Protein AF-A0A9R0JM84-F1 (afdb_monomer)

Solvent-accessible surface area (backbone atoms only — not comparable to full-atom values): 6710 Å² total; per-residue (Å²): 89,73,46,75,51,69,53,67,80,52,75,67,83,49,96,87,54,56,34,21,38,29,47,36,35,24,42,46,44,96,87,67,52,74,43,80,68,43,67,39,61,72,42,80,62,34,48,56,41,72,49,82,51,62,42,69,46,88,85,54,94,94,52,91,50,35,38,38,38,39,35,29,31,50,58,77,92,50,75,88,52,62,72,89,74,60,59,71,89,81,35,49,80,66,48,77,51,72,51,47,54,67,60,56,52,57,63,71,68,69,124

pLDDT: mean 87.94, std 10.65, range [41.41, 97.44]

Sequence (111 aa):
MQLSLSASKLIDLDVMSKSDPMAVVYMKKRNGTLEEIGRTEVILNDLNPVWIGKISVAYHFETVQSLVFHVFDVDTTHHNVPVKTIKLSDQDFLGEASCVLSEIINKCNTH

Radius of gyration: 14.76 Å; Cα contacts (8 Å, |Δi|>4): 215; chains: 1; bounding box: 32×30×44 Å

Secondary structure (DSSP, 8-state):
-EE--B--S-----SSS---EEEEEEEE-TTS-EEEEEE-PPPTT-SS-B--PPEE----TTS--EEEEEEEEPPGGGTTS-GGG--GGGSEEEEEEEEEHHHHHHHHS--

Structure (mmCIF, N/CA/C/O backbone):
data_AF-A0A9R0JM84-F1
#
_entry.id   AF-A0A9R0JM84-F1
#
loop_
_atom_site.group_PDB
_atom_site.id
_atom_site.type_symbol
_atom_site.label_atom_id
_atom_site.label_alt_id
_atom_site.label_comp_id
_atom_site.label_asym_id
_atom_site.label_entity_id
_atom_site.label_seq_id
_atom_site.pdbx_PDB_ins_code
_atom_site.Cartn_x
_atom_site.Cartn_y
_atom_site.Cartn_z
_atom_site.occupancy
_atom_site.B_iso_or_equiv
_atom_site.auth_seq_id
_atom_site.auth_comp_id
_atom_site.auth_asym_id
_atom_site.auth_atom_id
_atom_site.pdbx_PDB_model_num
ATOM 1 N N . MET A 1 1 ? 1.348 2.081 16.627 1.00 88.75 1 MET A N 1
ATOM 2 C CA . MET A 1 1 ? 1.633 0.758 16.026 1.00 88.75 1 MET A CA 1
ATOM 3 C C . MET A 1 1 ? 2.321 0.958 14.681 1.00 88.75 1 MET A C 1
ATOM 5 O O . MET A 1 1 ? 2.192 2.040 14.119 1.00 88.75 1 MET A O 1
ATOM 9 N N . GLN A 1 2 ? 3.049 -0.043 14.181 1.00 92.44 2 GLN A N 1
ATOM 10 C CA . GLN A 1 2 ? 3.660 -0.028 12.849 1.00 92.44 2 GLN A CA 1
ATOM 11 C C . GLN A 1 2 ? 3.093 -1.166 11.995 1.00 92.44 2 GLN A C 1
ATOM 13 O O . GLN A 1 2 ? 3.124 -2.318 12.421 1.00 92.44 2 GLN A O 1
ATOM 18 N N . LEU A 1 3 ? 2.592 -0.842 10.806 1.00 92.94 3 LEU A N 1
ATOM 19 C CA . LEU A 1 3 ? 2.133 -1.804 9.807 1.00 92.94 3 LEU A CA 1
ATOM 20 C C . LEU A 1 3 ? 3.283 -2.123 8.853 1.00 92.94 3 LEU A C 1
ATOM 22 O O . LEU A 1 3 ? 3.910 -1.204 8.331 1.00 92.94 3 LEU A O 1
ATOM 26 N N . SER A 1 4 ? 3.550 -3.411 8.641 1.00 94.69 4 SER A N 1
ATOM 27 C CA . SER A 1 4 ? 4.441 -3.900 7.579 1.00 94.69 4 SER A CA 1
ATOM 28 C C . SER A 1 4 ? 3.570 -4.543 6.507 1.00 94.69 4 SER A C 1
ATOM 30 O O . SER A 1 4 ? 2.599 -5.219 6.852 1.00 94.69 4 SER A O 1
ATOM 32 N N . LEU A 1 5 ? 3.880 -4.301 5.236 1.00 95.75 5 LEU A N 1
ATOM 33 C CA . LEU A 1 5 ? 3.025 -4.692 4.120 1.00 95.75 5 LEU A CA 1
ATOM 34 C C . LEU A 1 5 ? 3.784 -5.595 3.153 1.00 95.75 5 LEU A C 1
ATOM 36 O O . LEU A 1 5 ? 4.977 -5.419 2.914 1.00 95.75 5 LEU A O 1
ATOM 40 N N . SER A 1 6 ? 3.056 -6.528 2.558 1.00 95.75 6 SER A N 1
ATOM 41 C CA . SER A 1 6 ? 3.491 -7.282 1.391 1.00 95.75 6 SER A CA 1
ATOM 42 C C . SER A 1 6 ? 2.288 -7.594 0.509 1.00 95.75 6 SER A C 1
ATOM 44 O O . SER A 1 6 ? 1.146 -7.610 0.980 1.00 95.75 6 SER A O 1
ATOM 46 N N . ALA A 1 7 ? 2.542 -7.827 -0.772 1.00 94.75 7 ALA A N 1
ATOM 47 C CA . ALA A 1 7 ? 1.553 -8.325 -1.713 1.00 94.75 7 ALA A CA 1
ATOM 48 C C . ALA A 1 7 ? 2.124 -9.516 -2.483 1.00 94.75 7 ALA A C 1
ATOM 50 O O . ALA A 1 7 ? 3.322 -9.788 -2.458 1.00 94.75 7 ALA A O 1
ATOM 51 N N . SER A 1 8 ? 1.252 -10.260 -3.150 1.00 93.06 8 SER A N 1
ATOM 52 C CA . SER A 1 8 ? 1.650 -11.405 -3.961 1.00 93.06 8 SER A CA 1
ATOM 53 C C . SER A 1 8 ? 0.707 -11.557 -5.133 1.00 93.06 8 SER A C 1
ATOM 55 O O . SER A 1 8 ? -0.495 -11.343 -4.960 1.00 93.06 8 SER A O 1
ATOM 57 N N . LYS A 1 9 ? 1.238 -12.009 -6.271 1.00 89.75 9 LYS A N 1
ATOM 58 C CA . LYS A 1 9 ? 0.469 -12.244 -7.501 1.00 89.75 9 LYS A CA 1
ATOM 59 C C . LYS A 1 9 ? -0.282 -10.990 -7.962 1.00 89.75 9 LYS A C 1
ATOM 61 O O . LYS A 1 9 ? -1.463 -11.072 -8.300 1.00 89.75 9 LYS A O 1
ATOM 66 N N . LEU A 1 10 ? 0.392 -9.841 -7.931 1.00 87.88 10 LEU A N 1
ATOM 67 C CA . LEU A 1 10 ? -0.146 -8.618 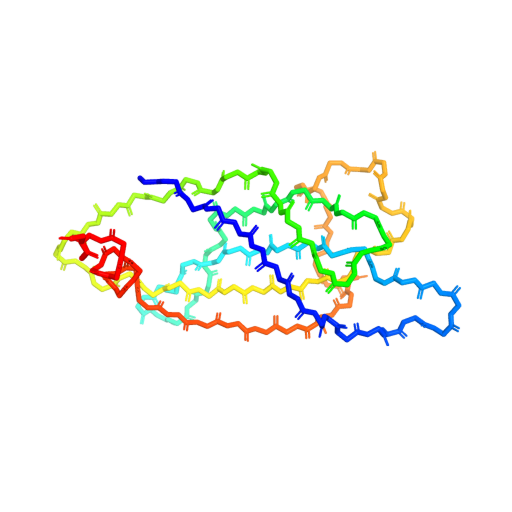-8.521 1.00 87.88 10 LEU A CA 1
ATOM 68 C C . LEU A 1 10 ? -0.414 -8.819 -10.017 1.00 87.88 10 LEU A C 1
ATOM 70 O O . LEU A 1 10 ? 0.247 -9.630 -10.671 1.00 87.88 10 LEU A O 1
ATOM 74 N N . ILE A 1 11 ? -1.432 -8.121 -10.518 1.00 81.25 11 ILE A N 1
ATOM 75 C CA . ILE A 1 11 ? -1.792 -8.147 -11.935 1.00 81.25 11 ILE A CA 1
ATOM 76 C C . ILE A 1 11 ? -0.667 -7.461 -12.700 1.00 81.25 11 ILE A C 1
ATOM 78 O O . ILE A 1 11 ? -0.324 -6.331 -12.380 1.00 81.25 11 ILE A O 1
ATOM 82 N N . ASP A 1 12 ? -0.124 -8.153 -13.694 1.00 75.25 12 ASP A N 1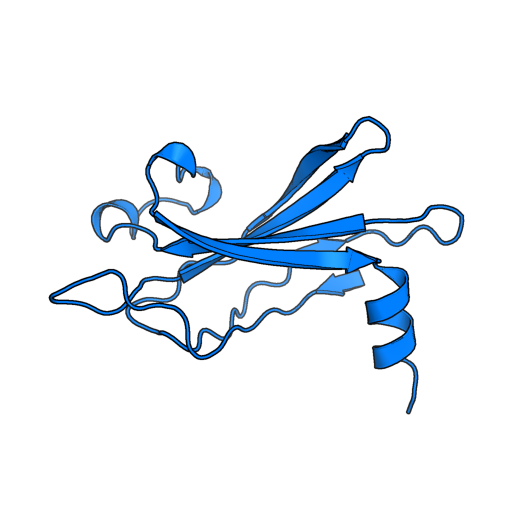
ATOM 83 C CA . ASP A 1 12 ? 0.856 -7.583 -14.607 1.00 75.25 12 ASP A CA 1
ATOM 84 C C . ASP A 1 12 ? 0.094 -6.837 -15.708 1.00 75.25 12 ASP A C 1
ATOM 86 O O . ASP A 1 12 ? -0.558 -7.465 -16.551 1.00 75.25 12 ASP A O 1
ATOM 90 N N . LEU A 1 13 ? 0.054 -5.506 -15.619 1.00 68.94 13 LEU A N 1
ATOM 91 C CA . LEU A 1 13 ? -0.628 -4.658 -16.605 1.00 68.94 13 LEU A CA 1
ATOM 92 C C . LEU A 1 13 ? 0.281 -4.297 -17.787 1.00 68.94 13 LEU A C 1
ATOM 94 O O . LEU A 1 13 ? -0.218 -3.933 -18.855 1.00 68.94 13 LEU A O 1
ATOM 98 N N . ASP A 1 14 ? 1.591 -4.471 -17.628 1.00 63.12 14 ASP A N 1
ATOM 99 C CA . ASP A 1 14 ? 2.581 -4.167 -18.644 1.00 63.12 14 ASP A CA 1
ATOM 100 C C . ASP A 1 14 ? 2.780 -5.339 -19.616 1.00 63.12 14 ASP A C 1
ATOM 102 O O . ASP A 1 14 ? 2.989 -6.494 -19.255 1.00 63.12 14 ASP A O 1
ATOM 106 N N . VAL A 1 15 ? 2.755 -5.039 -20.917 1.00 57.75 15 VAL A N 1
ATOM 107 C CA . VAL A 1 15 ? 2.971 -6.044 -21.977 1.00 57.75 15 VAL A CA 1
ATOM 108 C C . VAL A 1 15 ? 4.463 -6.385 -22.143 1.00 57.75 15 VAL A C 1
ATOM 110 O O . VAL A 1 15 ? 4.803 -7.400 -22.753 1.00 57.75 15 VAL A O 1
ATOM 113 N N . MET A 1 16 ? 5.369 -5.542 -21.629 1.00 59.19 16 MET A N 1
ATOM 114 C CA . MET A 1 16 ? 6.822 -5.666 -21.833 1.00 59.19 16 MET A CA 1
ATOM 115 C C . MET A 1 16 ? 7.684 -5.575 -20.561 1.00 59.19 16 MET A C 1
ATOM 117 O O . MET A 1 16 ? 8.888 -5.824 -20.647 1.00 59.19 16 MET A O 1
ATOM 121 N N . SER A 1 17 ? 7.103 -5.274 -19.402 1.00 70.38 17 SER A N 1
ATOM 122 C CA . SER A 1 17 ? 7.777 -5.176 -18.096 1.00 70.38 17 SER A CA 1
ATOM 123 C C . SER A 1 17 ? 6.886 -5.757 -17.004 1.00 70.38 17 SER A C 1
ATOM 125 O O . SER A 1 17 ? 5.757 -6.125 -17.285 1.00 70.38 17 SER A O 1
ATOM 127 N N . LYS A 1 18 ? 7.425 -5.914 -15.791 1.00 78.44 18 LYS A N 1
ATOM 128 C CA . LYS A 1 18 ? 6.620 -6.225 -14.606 1.00 78.44 18 LYS A CA 1
ATOM 129 C C . LYS A 1 18 ? 6.252 -4.924 -13.908 1.00 78.44 18 LYS A C 1
ATOM 131 O O . LYS A 1 18 ? 7.076 -4.014 -13.905 1.00 78.44 18 LYS A O 1
ATOM 136 N N . SER A 1 19 ? 5.132 -4.921 -13.195 1.00 84.25 19 SER A N 1
ATOM 137 C CA . SER A 1 19 ? 4.727 -3.795 -12.351 1.00 84.25 19 SER A CA 1
ATOM 138 C C . SER A 1 19 ? 5.776 -3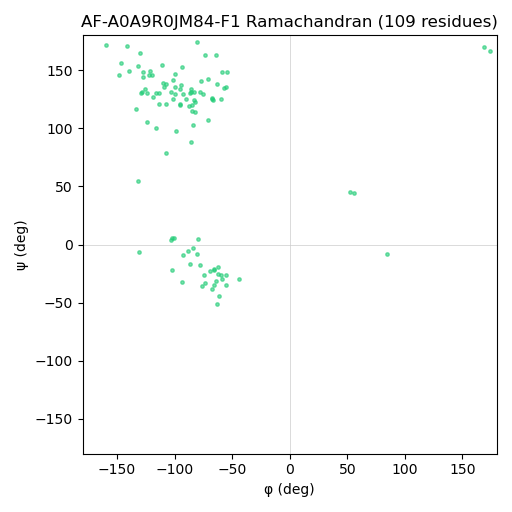.364 -11.316 1.00 84.25 19 SER A C 1
ATOM 140 O O . SER A 1 19 ? 6.499 -4.189 -10.738 1.00 84.25 19 SER A O 1
ATOM 142 N N . ASP A 1 20 ? 5.773 -2.067 -11.024 1.00 90.00 20 ASP A N 1
ATOM 143 C CA . ASP A 1 20 ? 6.553 -1.373 -10.007 1.00 90.00 20 ASP 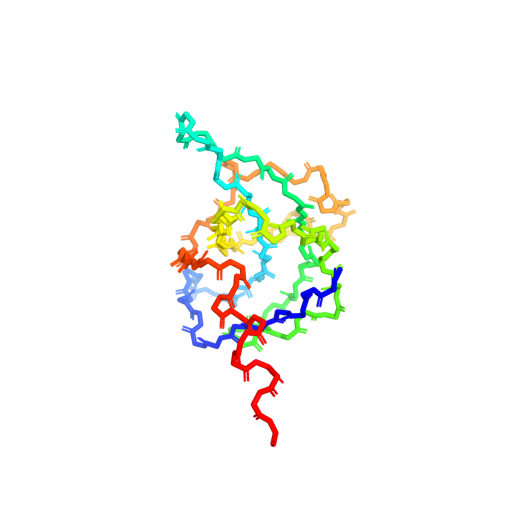A CA 1
ATOM 144 C C . ASP A 1 20 ? 5.636 -0.943 -8.838 1.00 90.00 20 ASP A C 1
ATOM 146 O O . ASP A 1 20 ? 5.193 0.210 -8.750 1.00 90.00 20 ASP A O 1
ATOM 150 N N . PRO A 1 21 ? 5.271 -1.861 -7.924 1.00 93.44 21 PRO A N 1
ATOM 151 C CA . PRO A 1 21 ? 4.170 -1.617 -7.005 1.00 93.44 21 PRO A CA 1
ATOM 152 C C . PRO A 1 21 ? 4.502 -0.692 -5.826 1.00 93.44 21 PRO A C 1
ATOM 154 O O . PRO A 1 21 ? 5.523 -0.819 -5.134 1.00 93.44 21 PRO A O 1
ATOM 157 N N . MET A 1 22 ? 3.531 0.162 -5.504 1.00 95.12 22 MET A N 1
ATOM 158 C CA . MET A 1 22 ? 3.478 0.997 -4.305 1.00 95.12 22 MET A CA 1
ATOM 159 C C . MET A 1 22 ? 2.138 0.813 -3.587 1.00 95.12 22 MET A C 1
ATOM 161 O O . MET A 1 22 ? 1.075 0.923 -4.199 1.00 95.12 22 MET A O 1
ATOM 165 N N . ALA A 1 23 ? 2.175 0.592 -2.273 1.00 96.62 23 ALA A N 1
ATOM 166 C CA . ALA A 1 23 ? 0.980 0.556 -1.442 1.00 96.62 23 ALA A CA 1
ATOM 167 C C . ALA A 1 23 ? 0.717 1.921 -0.790 1.00 96.62 23 ALA A C 1
ATOM 169 O O . ALA A 1 23 ? 1.606 2.543 -0.199 1.00 96.62 23 ALA A O 1
ATOM 170 N N . VAL A 1 24 ? -0.535 2.363 -0.844 1.00 96.94 24 VAL A N 1
ATOM 171 C CA . VAL A 1 24 ? -1.038 3.549 -0.150 1.00 96.94 24 VAL A CA 1
ATOM 172 C C . VAL A 1 24 ? -2.088 3.115 0.854 1.00 96.94 24 VAL A C 1
ATOM 174 O O . VAL A 1 24 ? -3.007 2.362 0.532 1.00 96.94 24 VAL A O 1
ATOM 177 N N . VAL A 1 25 ? -1.955 3.590 2.088 1.00 96.94 25 VAL A N 1
ATOM 178 C CA . VAL A 1 25 ? -2.905 3.285 3.153 1.00 96.94 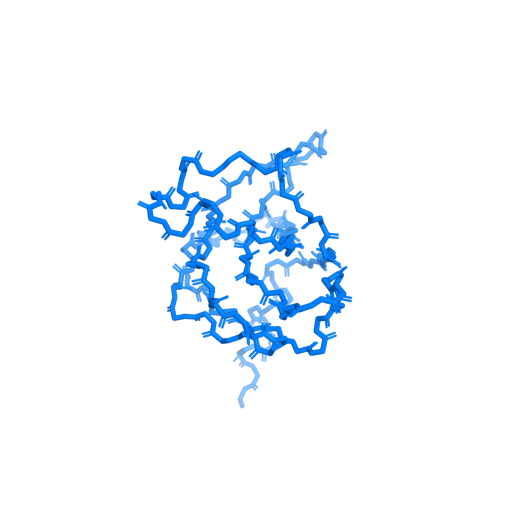25 VAL A CA 1
ATOM 179 C C . VAL A 1 25 ? -3.698 4.531 3.483 1.00 96.94 25 VAL A C 1
ATOM 181 O O . VAL A 1 25 ? -3.149 5.622 3.659 1.00 96.94 25 VAL A O 1
ATOM 184 N N . TYR A 1 26 ? -5.000 4.338 3.621 1.00 97.19 26 TYR A N 1
ATOM 185 C CA . TYR A 1 26 ? -5.964 5.349 3.998 1.00 97.19 26 TYR A CA 1
ATOM 186 C C . TYR A 1 26 ? -6.705 4.939 5.261 1.00 97.19 26 TYR A C 1
ATOM 188 O O . TYR A 1 26 ? -6.980 3.761 5.494 1.00 97.19 26 TYR A O 1
ATOM 196 N N . MET A 1 27 ? -7.108 5.931 6.044 1.00 96.44 27 MET A N 1
ATOM 197 C CA . MET A 1 27 ? -8.110 5.783 7.084 1.00 96.44 27 MET A CA 1
ATOM 198 C C . MET A 1 27 ? -9.441 6.338 6.581 1.00 96.44 27 MET A C 1
ATOM 200 O O . MET A 1 27 ? -9.539 7.490 6.154 1.00 96.44 27 MET A O 1
ATOM 204 N N . LYS A 1 28 ? -10.485 5.511 6.629 1.00 96.25 28 LYS A N 1
ATOM 205 C CA . LYS A 1 28 ? -11.836 5.907 6.228 1.00 96.25 28 LYS A CA 1
ATOM 206 C C . LYS A 1 28 ? -12.516 6.639 7.382 1.00 96.25 28 LYS A C 1
ATOM 208 O O . LYS A 1 28 ? -12.787 6.058 8.434 1.00 96.25 28 LYS A O 1
ATOM 213 N N . LYS A 1 29 ? -12.796 7.927 7.184 1.00 93.00 29 LYS A N 1
ATOM 214 C CA . LYS A 1 29 ? -13.523 8.769 8.144 1.00 93.00 29 LYS A CA 1
ATOM 215 C C . LYS A 1 29 ? -15.013 8.416 8.164 1.00 93.00 29 LYS A C 1
ATOM 217 O O . LYS A 1 29 ? -15.548 7.815 7.235 1.00 93.00 29 LYS A O 1
ATOM 222 N N . ARG A 1 30 ? -15.719 8.847 9.218 1.00 88.12 30 ARG A N 1
ATOM 223 C CA . ARG A 1 30 ? -17.167 8.597 9.402 1.00 88.12 30 ARG A CA 1
ATOM 224 C C . ARG A 1 30 ? -18.040 9.150 8.269 1.00 88.12 30 ARG A C 1
ATOM 226 O O . ARG A 1 30 ? -19.084 8.587 7.980 1.00 88.12 30 ARG A O 1
ATOM 233 N N . ASN A 1 31 ? -17.605 10.230 7.625 1.00 91.38 31 ASN A N 1
ATOM 234 C CA . ASN A 1 31 ? -18.257 10.832 6.456 1.00 91.38 31 ASN A CA 1
ATOM 235 C C . ASN A 1 31 ? -17.953 10.090 5.134 1.00 91.38 31 ASN A C 1
ATOM 237 O O . ASN A 1 31 ? -18.325 10.573 4.072 1.00 91.38 31 ASN A O 1
ATOM 241 N N . GLY A 1 32 ? -17.236 8.962 5.181 1.00 90.12 32 GLY A N 1
ATOM 242 C CA . GLY A 1 32 ? -16.855 8.169 4.015 1.00 90.12 32 GLY A CA 1
ATOM 243 C C . GLY A 1 32 ? -15.592 8.640 3.293 1.00 90.12 32 GLY A C 1
ATOM 244 O O . GLY A 1 32 ? -15.106 7.907 2.436 1.00 90.12 32 GLY A O 1
ATOM 245 N N . THR A 1 33 ? -15.024 9.803 3.637 1.00 94.88 33 THR A N 1
ATOM 246 C CA . THR A 1 33 ? -13.798 10.292 2.985 1.00 94.88 33 THR A CA 1
ATOM 247 C C . THR A 1 33 ? -12.588 9.464 3.403 1.00 94.88 33 THR A C 1
ATOM 249 O O . THR A 1 33 ? -12.465 9.096 4.575 1.00 94.88 33 THR A O 1
ATOM 252 N N . LEU A 1 34 ? -11.685 9.219 2.457 1.00 95.88 34 LEU A N 1
ATOM 253 C CA . LEU A 1 34 ? -10.406 8.563 2.699 1.00 95.88 34 LEU A CA 1
ATOM 254 C C . LEU A 1 34 ? -9.345 9.615 3.032 1.00 95.88 34 LEU A C 1
ATOM 256 O O . LEU A 1 34 ? -9.147 10.569 2.284 1.00 95.88 34 LEU A O 1
ATOM 260 N N . GLU A 1 35 ? -8.677 9.446 4.166 1.00 95.44 35 GLU A N 1
ATOM 261 C CA . GLU A 1 35 ? -7.529 10.252 4.571 1.00 95.44 35 GLU A CA 1
ATOM 262 C C . GLU A 1 35 ? -6.265 9.415 4.438 1.00 95.44 35 GLU A C 1
ATOM 264 O O . GLU A 1 35 ? -6.161 8.359 5.056 1.00 95.44 35 GLU A O 1
ATOM 269 N N . GLU A 1 36 ? -5.316 9.867 3.622 1.00 95.75 36 GLU A N 1
ATOM 270 C CA . GLU A 1 36 ? -4.050 9.163 3.435 1.00 95.75 36 GLU A CA 1
ATOM 271 C C . GLU A 1 36 ? -3.236 9.188 4.732 1.00 95.75 36 GLU A C 1
ATOM 273 O O . GLU A 1 36 ? -2.961 10.257 5.279 1.00 95.75 36 GLU A O 1
ATOM 278 N N . ILE A 1 37 ? -2.844 8.010 5.221 1.00 95.25 37 ILE A N 1
ATOM 279 C CA . ILE A 1 37 ? -2.014 7.878 6.426 1.00 95.25 37 ILE A CA 1
ATOM 280 C C . ILE A 1 37 ? -0.552 7.573 6.096 1.00 95.25 37 ILE A C 1
ATOM 282 O O . ILE A 1 37 ? 0.331 7.842 6.910 1.00 95.25 37 ILE A O 1
ATOM 286 N N . GLY A 1 38 ? -0.276 7.029 4.910 1.00 94.94 38 GLY A N 1
ATOM 287 C CA . GLY A 1 38 ? 1.085 6.795 4.449 1.00 94.94 38 GLY A CA 1
ATOM 288 C C . GLY A 1 38 ? 1.161 6.042 3.128 1.00 94.94 38 GLY A C 1
ATOM 289 O O . GLY A 1 38 ? 0.188 5.438 2.678 1.00 94.94 38 GLY A O 1
ATOM 290 N N . ARG A 1 39 ? 2.360 6.063 2.546 1.00 96.00 39 ARG A N 1
ATOM 291 C CA . ARG A 1 39 ? 2.744 5.325 1.339 1.00 96.00 39 ARG A CA 1
ATOM 292 C C . ARG A 1 39 ? 4.002 4.520 1.623 1.00 96.00 39 ARG A C 1
ATOM 294 O O . ARG A 1 39 ? 4.828 4.960 2.429 1.00 96.00 39 ARG A O 1
ATOM 301 N N . THR A 1 40 ? 4.147 3.378 0.970 1.00 95.75 40 THR A N 1
ATOM 302 C CA . THR A 1 40 ? 5.403 2.622 0.949 1.00 95.75 40 THR A CA 1
ATOM 303 C C . THR A 1 40 ? 6.376 3.212 -0.070 1.00 95.75 40 THR A C 1
ATOM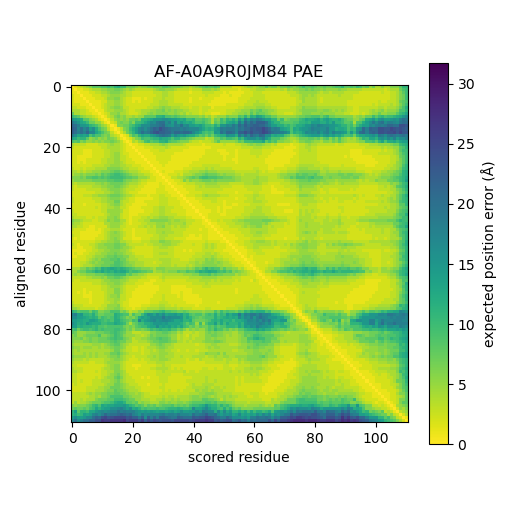 305 O O . THR A 1 40 ? 6.045 4.129 -0.825 1.00 95.75 40 THR A O 1
ATOM 308 N N . GLU A 1 41 ? 7.594 2.686 -0.098 1.00 94.31 41 GLU A N 1
ATOM 309 C CA . GLU A 1 41 ? 8.464 2.799 -1.261 1.00 94.31 41 GLU A CA 1
ATOM 310 C C . GLU A 1 41 ? 7.872 2.080 -2.486 1.00 94.31 41 GLU A C 1
ATOM 312 O O . GLU A 1 41 ? 6.971 1.245 -2.364 1.00 94.31 41 GLU A O 1
ATOM 317 N N . VAL A 1 42 ? 8.406 2.414 -3.660 1.00 93.00 42 VAL A N 1
ATOM 318 C CA . VAL A 1 42 ? 8.167 1.682 -4.907 1.00 93.00 42 VAL A CA 1
ATOM 319 C C . VAL A 1 42 ? 9.185 0.547 -4.983 1.00 93.00 42 VAL A C 1
ATOM 321 O O . VAL A 1 42 ? 10.379 0.786 -4.787 1.00 93.00 42 VAL A O 1
ATOM 324 N N . ILE A 1 43 ? 8.731 -0.675 -5.254 1.00 91.50 43 ILE A N 1
ATOM 325 C CA . ILE A 1 43 ? 9.618 -1.811 -5.540 1.00 91.50 43 ILE A CA 1
ATOM 326 C C . ILE A 1 43 ? 9.603 -2.041 -7.041 1.00 91.50 43 ILE A C 1
ATOM 328 O O . ILE A 1 43 ? 8.533 -2.082 -7.624 1.00 91.50 43 ILE A O 1
ATOM 332 N N . LEU A 1 44 ? 10.775 -2.175 -7.658 1.00 89.88 44 LEU A N 1
ATOM 333 C CA . LEU A 1 44 ? 10.874 -2.275 -9.110 1.00 89.88 44 LEU A CA 1
ATOM 334 C C . LEU A 1 44 ? 10.694 -3.713 -9.603 1.00 89.88 44 LEU A C 1
ATOM 336 O O . LEU A 1 44 ? 11.369 -4.618 -9.107 1.00 89.88 44 LEU A O 1
ATOM 340 N N . ASN A 1 45 ? 9.881 -3.894 -10.642 1.00 86.88 45 ASN A N 1
ATOM 341 C CA . ASN A 1 45 ? 9.690 -5.127 -11.399 1.00 86.88 45 ASN A CA 1
ATOM 342 C C . ASN A 1 45 ? 9.369 -6.354 -10.523 1.00 86.88 45 ASN A C 1
ATOM 344 O O . ASN A 1 45 ? 9.925 -7.448 -10.721 1.00 86.88 45 ASN A O 1
ATOM 348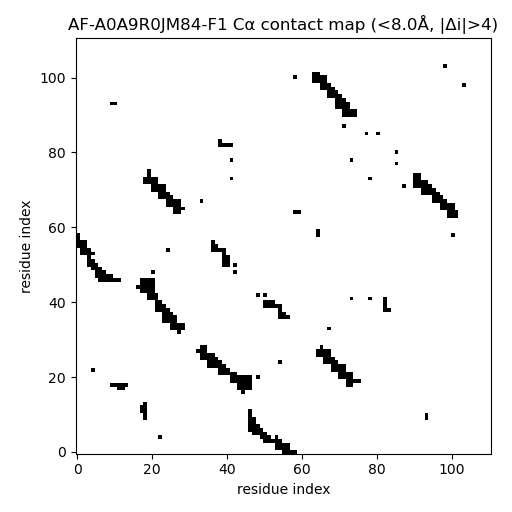 N N . ASP A 1 46 ? 8.467 -6.192 -9.554 1.00 88.25 46 ASP A N 1
ATOM 349 C CA . ASP A 1 46 ? 8.122 -7.237 -8.590 1.00 88.25 46 ASP A CA 1
ATOM 350 C C . ASP A 1 46 ? 6.607 -7.391 -8.418 1.00 88.25 46 ASP A C 1
ATOM 352 O O . ASP A 1 46 ? 5.920 -6.516 -7.910 1.00 88.25 46 ASP A O 1
ATOM 356 N N . LEU A 1 47 ? 6.077 -8.563 -8.779 1.00 89.69 47 LEU A N 1
ATOM 357 C CA . LEU A 1 47 ? 4.662 -8.907 -8.584 1.00 89.69 47 LEU A CA 1
ATOM 358 C C . LEU A 1 47 ? 4.366 -9.449 -7.173 1.00 89.69 47 LEU A C 1
ATOM 360 O O . LEU A 1 47 ? 3.217 -9.780 -6.860 1.00 89.69 47 LEU A O 1
ATOM 364 N N . ASN A 1 48 ? 5.392 -9.604 -6.333 1.00 93.44 48 ASN A N 1
ATOM 365 C CA . ASN A 1 48 ? 5.303 -10.098 -4.960 1.00 93.44 48 ASN A CA 1
ATOM 366 C C . ASN A 1 48 ? 6.074 -9.196 -3.980 1.00 93.44 48 ASN A C 1
ATOM 368 O O . ASN A 1 48 ? 6.932 -9.684 -3.236 1.00 93.44 48 ASN A O 1
ATOM 372 N N . PRO A 1 49 ? 5.779 -7.884 -3.965 1.00 94.31 49 PRO A N 1
ATOM 373 C CA . PRO A 1 49 ? 6.557 -6.924 -3.203 1.00 94.31 49 PRO A CA 1
ATOM 374 C C . PRO A 1 49 ? 6.480 -7.199 -1.701 1.00 94.31 49 PRO A C 1
ATOM 376 O O . PRO A 1 49 ? 5.409 -7.446 -1.134 1.00 94.31 49 PRO A O 1
ATOM 379 N N . VAL A 1 50 ? 7.626 -7.071 -1.037 1.00 96.44 50 VAL A N 1
ATOM 380 C CA . VAL A 1 50 ? 7.729 -6.974 0.421 1.00 96.44 50 VAL A CA 1
ATOM 381 C C . VAL A 1 50 ? 8.305 -5.605 0.747 1.00 96.44 50 VAL A C 1
ATOM 383 O O . VAL A 1 50 ? 9.512 -5.396 0.638 1.00 96.44 50 VAL A O 1
ATOM 386 N N . TRP A 1 51 ? 7.439 -4.670 1.137 1.00 95.94 51 TRP A N 1
ATOM 387 C CA . TRP A 1 51 ? 7.859 -3.313 1.469 1.00 95.94 51 TRP A CA 1
ATOM 388 C C . TRP A 1 51 ? 8.537 -3.280 2.841 1.00 95.94 51 TRP A C 1
ATOM 390 O O . TRP A 1 51 ? 8.021 -3.782 3.844 1.00 95.94 51 TRP A O 1
ATOM 400 N N . ILE A 1 52 ? 9.712 -2.666 2.879 1.00 94.31 52 ILE A N 1
ATOM 401 C CA . ILE A 1 52 ? 10.524 -2.426 4.068 1.00 94.31 52 ILE A CA 1
ATOM 402 C C . ILE A 1 52 ? 9.927 -1.265 4.871 1.00 94.31 52 ILE A C 1
ATOM 404 O O . ILE A 1 52 ? 9.960 -1.277 6.108 1.00 94.31 52 ILE A O 1
ATOM 408 N N . GLY A 1 53 ? 9.374 -0.262 4.182 1.00 92.31 53 GLY A N 1
ATOM 409 C CA . GLY A 1 53 ? 8.735 0.894 4.792 1.00 92.31 53 GLY A CA 1
ATOM 410 C C . GLY A 1 53 ? 7.553 0.500 5.676 1.00 92.31 53 GLY A C 1
ATOM 411 O O . GLY A 1 53 ? 6.606 -0.153 5.242 1.00 92.31 53 GLY A O 1
ATOM 412 N N . LYS A 1 54 ? 7.585 0.942 6.937 1.00 94.25 54 LYS A N 1
ATOM 413 C CA . LYS A 1 54 ? 6.492 0.715 7.886 1.00 94.25 54 LYS A CA 1
ATOM 414 C C . LYS A 1 54 ? 5.600 1.938 7.999 1.00 94.25 54 LYS A C 1
ATOM 416 O O . LYS A 1 54 ? 6.085 3.054 8.194 1.00 94.25 54 LYS A O 1
ATOM 421 N N . ILE A 1 55 ? 4.291 1.718 7.984 1.00 94.56 55 ILE A N 1
ATOM 422 C CA . ILE A 1 55 ? 3.303 2.791 8.128 1.00 94.56 55 ILE A CA 1
ATOM 423 C C . ILE A 1 55 ? 2.881 2.888 9.592 1.00 94.56 55 ILE A C 1
ATOM 425 O O . ILE A 1 55 ? 2.406 1.922 10.194 1.00 94.56 55 ILE A O 1
ATOM 429 N N . SER A 1 56 ? 3.093 4.060 10.190 1.00 93.62 56 SER A N 1
ATOM 430 C CA . SER A 1 56 ? 2.749 4.308 11.590 1.00 93.62 56 SER A CA 1
ATOM 431 C C . SER A 1 56 ? 1.279 4.684 11.725 1.00 93.62 56 SER A C 1
ATOM 433 O O . SER A 1 56 ? 0.823 5.647 11.118 1.00 93.62 56 SER A O 1
ATOM 435 N N . VAL A 1 57 ? 0.549 3.945 12.561 1.00 92.19 57 VAL A N 1
ATOM 436 C CA . VAL A 1 57 ? -0.877 4.177 12.828 1.00 92.19 57 VAL A CA 1
ATOM 437 C C . VAL A 1 57 ? -1.112 4.240 14.333 1.00 92.19 57 VAL A C 1
ATOM 439 O O . VAL A 1 57 ? -0.651 3.371 15.088 1.00 92.19 57 VAL A O 1
ATOM 442 N N . ALA A 1 58 ? -1.809 5.282 14.785 1.00 90.81 58 ALA A N 1
ATOM 443 C CA . ALA A 1 58 ? -2.271 5.400 16.164 1.00 90.81 58 ALA A CA 1
ATOM 444 C C . ALA A 1 58 ? -3.513 4.525 16.361 1.00 90.81 58 ALA A C 1
ATOM 446 O O . ALA A 1 58 ? -4.431 4.589 15.550 1.00 90.81 58 ALA A O 1
ATOM 447 N N . TYR A 1 59 ? -3.535 3.707 17.413 1.00 89.56 59 TYR A N 1
ATOM 448 C CA . TYR A 1 59 ? -4.692 2.881 17.757 1.00 89.56 59 TYR A CA 1
ATOM 449 C C . TYR A 1 59 ? -5.495 3.551 18.873 1.00 89.56 59 TYR A C 1
ATOM 451 O O . TYR A 1 59 ? -4.932 3.912 19.907 1.00 89.56 59 TYR A O 1
ATOM 459 N N . HIS A 1 60 ? -6.801 3.687 18.670 1.00 90.31 60 HIS A N 1
ATOM 460 C CA . HIS A 1 60 ? -7.749 4.257 19.617 1.00 90.31 60 HIS A CA 1
ATOM 461 C C . HIS A 1 60 ? -8.859 3.238 19.883 1.00 90.31 60 HIS A C 1
ATOM 463 O O . HIS A 1 60 ? -9.740 3.043 19.050 1.00 90.31 60 HIS A O 1
ATOM 469 N N . PHE A 1 61 ? -8.830 2.604 21.058 1.00 85.50 61 PHE A N 1
ATOM 470 C CA . PHE A 1 61 ? -9.744 1.509 21.415 1.00 85.50 61 PHE A CA 1
ATOM 471 C C . PHE A 1 61 ? -11.232 1.902 21.393 1.00 85.50 61 PHE A C 1
ATOM 473 O O . PHE A 1 61 ? -12.090 1.055 21.176 1.00 85.50 61 PHE A O 1
ATOM 480 N N . GLU A 1 62 ? -11.541 3.183 21.589 1.00 88.94 62 GLU A N 1
ATOM 481 C CA . GLU A 1 62 ? -12.912 3.710 21.600 1.00 88.94 62 GLU A CA 1
ATOM 482 C C . GLU A 1 62 ? -13.484 3.936 20.192 1.00 88.94 62 GLU A C 1
ATOM 484 O O . GLU A 1 62 ? -14.658 4.275 20.044 1.00 88.94 62 GLU A O 1
ATOM 489 N N . THR A 1 63 ? -12.667 3.803 19.141 1.00 87.62 63 THR A N 1
ATOM 490 C CA . THR A 1 63 ? -13.067 4.130 17.769 1.00 87.62 63 THR A CA 1
ATOM 491 C C . THR A 1 63 ? -12.832 2.967 16.816 1.00 87.62 63 THR A C 1
ATOM 493 O O . THR A 1 63 ? -11.755 2.385 16.753 1.00 87.62 63 THR A O 1
ATOM 496 N N . VAL A 1 64 ? -13.834 2.684 15.981 1.00 91.38 64 VAL A N 1
ATOM 497 C CA . VAL A 1 64 ? -13.676 1.787 14.833 1.00 91.38 64 VAL A CA 1
ATOM 498 C C . VAL A 1 64 ? -12.825 2.489 13.774 1.00 91.38 64 VAL A C 1
ATOM 500 O O . VAL A 1 64 ? -13.280 3.422 13.113 1.00 91.38 64 VAL A O 1
ATOM 503 N N . GLN A 1 65 ? -11.580 2.045 13.618 1.00 93.94 65 GLN A N 1
ATOM 504 C CA . GLN A 1 65 ? -10.635 2.585 12.641 1.00 93.94 65 GLN A CA 1
ATOM 505 C C . GLN A 1 65 ? -10.608 1.691 11.403 1.00 93.94 65 GLN A C 1
ATOM 507 O O . GLN A 1 65 ? -9.961 0.645 11.397 1.00 93.94 65 GLN A O 1
ATOM 512 N N . SER A 1 66 ? -11.350 2.087 10.369 1.00 96.38 66 SER A N 1
ATOM 513 C CA . SER A 1 66 ? -11.379 1.380 9.085 1.00 96.38 66 SER A CA 1
ATOM 514 C C . SER A 1 66 ? -10.193 1.805 8.223 1.00 96.38 66 SER A C 1
ATOM 516 O O . SER A 1 66 ? -10.040 2.994 7.933 1.00 96.38 66 SER A O 1
ATOM 518 N N . LEU A 1 67 ? -9.375 0.839 7.818 1.00 96.88 67 LEU A N 1
ATOM 519 C CA . LEU A 1 67 ? -8.254 1.031 6.908 1.00 96.88 67 LEU A CA 1
ATOM 520 C C . LEU A 1 67 ? -8.617 0.566 5.500 1.00 96.88 67 LEU A C 1
ATOM 522 O O . LEU A 1 67 ? -9.286 -0.454 5.326 1.00 96.88 67 LEU A O 1
ATOM 526 N N . VAL A 1 68 ? -8.143 1.311 4.508 1.00 97.44 68 VAL A N 1
ATOM 527 C CA . VAL A 1 68 ? -8.234 0.969 3.087 1.00 97.44 68 VAL A CA 1
ATOM 528 C C . VAL A 1 68 ? -6.823 0.982 2.515 1.00 97.44 68 VAL A C 1
ATOM 530 O O . VAL A 1 68 ? -6.068 1.922 2.745 1.00 97.44 68 VAL A O 1
ATOM 533 N N . PHE A 1 69 ? -6.463 -0.076 1.806 1.00 97.06 69 PHE A N 1
ATOM 534 C CA . PHE A 1 69 ? -5.162 -0.283 1.190 1.00 97.06 69 PHE A CA 1
ATOM 535 C C . PHE A 1 69 ? -5.366 -0.259 -0.312 1.00 97.06 69 PHE A C 1
ATOM 537 O O . PHE A 1 69 ? -6.130 -1.071 -0.827 1.00 97.06 69 PHE A O 1
ATOM 544 N N . HIS A 1 70 ? -4.694 0.650 -1.002 1.00 96.81 70 HIS A N 1
ATOM 545 C CA . HIS A 1 70 ? -4.640 0.694 -2.459 1.00 96.81 70 HIS A CA 1
ATOM 546 C C . HIS A 1 70 ? -3.247 0.306 -2.916 1.00 96.81 70 HIS A C 1
ATOM 548 O O . HIS A 1 70 ? -2.265 0.728 -2.309 1.00 96.81 70 HIS A O 1
ATOM 554 N N . VAL A 1 71 ? -3.163 -0.481 -3.980 1.00 95.31 71 VAL A N 1
ATOM 555 C CA . VAL A 1 71 ? -1.897 -0.804 -4.639 1.00 95.31 71 VAL A CA 1
ATOM 556 C C . VAL A 1 71 ? -1.921 -0.180 -6.024 1.00 95.31 71 VAL A C 1
ATOM 558 O O . VAL A 1 71 ? -2.894 -0.347 -6.760 1.00 95.31 71 VAL A O 1
ATOM 561 N N . PHE A 1 72 ? -0.856 0.540 -6.353 1.00 93.56 72 PHE A N 1
ATOM 562 C CA . PHE A 1 72 ? -0.658 1.177 -7.648 1.00 93.56 72 PHE A CA 1
ATOM 563 C C . PHE A 1 72 ? 0.599 0.634 -8.308 1.00 93.56 72 PHE A C 1
ATOM 565 O O . PHE A 1 72 ? 1.573 0.346 -7.611 1.00 93.56 72 PHE A O 1
ATOM 572 N N . ASP A 1 73 ? 0.562 0.537 -9.628 1.00 91.50 73 ASP A N 1
ATOM 573 C CA . ASP A 1 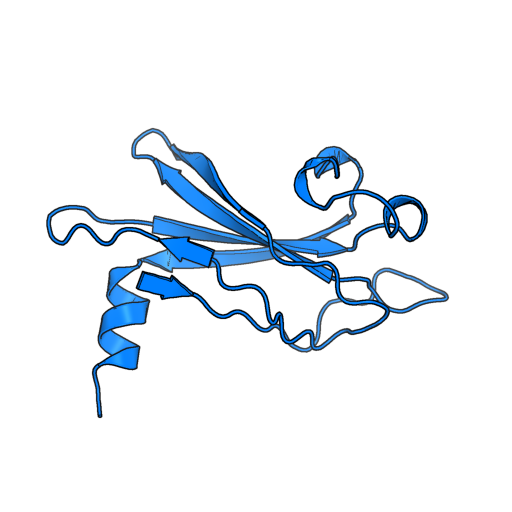73 ? 1.724 0.366 -10.483 1.00 91.50 73 ASP A CA 1
ATOM 574 C C . ASP A 1 73 ? 2.283 1.748 -10.827 1.00 91.50 73 ASP A C 1
ATOM 576 O O . ASP A 1 73 ? 1.556 2.600 -11.349 1.00 91.50 73 ASP A O 1
ATOM 580 N N . VAL A 1 74 ? 3.530 2.015 -10.441 1.00 89.88 74 VAL A N 1
ATOM 581 C CA . VAL A 1 74 ? 4.148 3.331 -10.618 1.00 89.88 74 VAL A CA 1
ATOM 582 C C . VAL A 1 74 ? 4.951 3.355 -11.909 1.00 89.88 74 VAL A C 1
ATOM 584 O O . VAL A 1 74 ? 5.943 2.646 -12.025 1.00 89.88 74 VAL A O 1
ATOM 587 N N . ASP A 1 75 ? 4.601 4.247 -12.836 1.00 81.19 75 ASP A N 1
ATOM 588 C CA . ASP A 1 75 ? 5.327 4.371 -14.102 1.00 81.19 75 ASP A CA 1
ATOM 589 C C . ASP A 1 75 ? 6.818 4.663 -13.861 1.00 81.19 75 ASP A C 1
ATOM 591 O O . ASP A 1 75 ? 7.193 5.550 -13.081 1.00 81.19 75 ASP A O 1
ATOM 595 N N . THR A 1 76 ? 7.664 3.950 -14.603 1.00 70.88 76 THR A N 1
ATOM 596 C CA . THR A 1 76 ? 9.124 4.068 -14.650 1.00 70.88 76 THR A CA 1
ATOM 597 C C . THR A 1 76 ? 9.680 5.485 -14.705 1.00 70.88 76 THR A C 1
ATOM 599 O O . THR A 1 76 ? 10.748 5.774 -14.152 1.00 70.88 76 THR A O 1
ATOM 602 N N . THR A 1 77 ? 8.937 6.420 -15.291 1.00 72.00 77 THR A N 1
ATOM 603 C CA . THR A 1 77 ? 9.304 7.842 -15.331 1.00 72.00 77 THR A CA 1
ATOM 604 C C . THR A 1 77 ? 9.388 8.499 -13.942 1.00 72.00 77 THR A C 1
ATOM 606 O O . THR A 1 77 ? 10.069 9.518 -13.780 1.00 72.00 77 THR A O 1
ATOM 609 N N . HIS A 1 78 ? 8.777 7.898 -12.917 1.00 71.56 78 HIS A N 1
ATOM 610 C CA . HIS A 1 78 ? 8.696 8.412 -11.548 1.00 71.56 78 HIS A CA 1
ATOM 611 C C . HIS A 1 78 ? 9.663 7.738 -10.557 1.00 71.56 78 HIS A C 1
ATOM 613 O O . HIS A 1 78 ? 9.653 8.067 -9.369 1.00 71.56 78 HIS A O 1
ATOM 619 N N . HIS A 1 79 ? 10.558 6.851 -11.001 1.00 71.00 79 HIS A N 1
ATOM 620 C CA . HIS A 1 79 ? 11.464 6.117 -10.097 1.00 71.00 79 HIS A CA 1
ATOM 621 C C . HIS A 1 79 ? 12.442 6.995 -9.306 1.00 71.00 79 HIS A C 1
ATOM 623 O O . HIS A 1 79 ? 12.884 6.612 -8.226 1.00 71.00 79 HIS A O 1
ATOM 629 N N . ASN A 1 80 ? 12.767 8.185 -9.817 1.00 76.19 80 ASN A N 1
ATOM 630 C CA . ASN A 1 80 ? 13.708 9.111 -9.178 1.00 76.19 80 ASN A CA 1
ATOM 631 C C . ASN A 1 80 ? 13.027 10.252 -8.412 1.00 76.19 80 ASN A C 1
ATOM 633 O O . ASN A 1 80 ? 13.713 11.160 -7.934 1.00 76.19 80 ASN A O 1
ATOM 637 N N . VAL A 1 81 ? 11.694 10.243 -8.299 1.00 81.25 81 VAL A N 1
ATOM 638 C CA . VAL A 1 81 ? 10.974 11.263 -7.532 1.00 81.25 81 VAL A CA 1
ATOM 639 C C . VAL A 1 81 ? 10.591 10.740 -6.146 1.00 81.25 81 VAL A C 1
ATOM 641 O O . VAL A 1 81 ? 10.293 9.558 -5.981 1.00 81.25 81 VAL A O 1
ATOM 644 N N . PRO A 1 82 ? 10.574 11.599 -5.112 1.00 85.12 82 PRO A N 1
ATOM 645 C CA . PRO A 1 82 ? 10.078 11.198 -3.803 1.00 85.12 82 PRO A CA 1
ATOM 646 C C . PRO A 1 82 ? 8.649 10.641 -3.893 1.00 85.12 82 PRO A C 1
ATOM 648 O O . PRO A 1 82 ? 7.774 11.264 -4.485 1.00 85.12 82 PRO A O 1
ATOM 651 N N . VAL A 1 83 ? 8.354 9.527 -3.220 1.00 85.69 83 VAL A N 1
ATOM 652 C CA . VAL A 1 83 ? 7.017 8.886 -3.271 1.00 85.69 83 VAL A CA 1
ATOM 653 C C . VAL A 1 83 ? 5.850 9.808 -2.892 1.00 85.69 83 VAL A C 1
ATOM 655 O O . VAL A 1 83 ? 4.722 9.648 -3.359 1.00 85.69 83 VAL A O 1
ATOM 658 N N . LYS A 1 84 ? 6.125 10.833 -2.077 1.00 84.56 84 LYS A N 1
ATOM 659 C CA . LYS A 1 84 ? 5.153 11.866 -1.687 1.00 84.56 84 LYS A CA 1
ATOM 660 C C . LYS A 1 84 ? 4.762 12.804 -2.832 1.00 84.56 84 LYS A C 1
ATOM 662 O O . LYS A 1 84 ? 3.716 13.436 -2.747 1.00 84.56 84 LYS A O 1
ATOM 667 N N . THR A 1 85 ? 5.595 12.933 -3.863 1.00 86.56 85 THR A N 1
ATOM 668 C CA . THR A 1 85 ? 5.329 13.791 -5.028 1.00 86.56 85 THR A CA 1
ATOM 669 C C . THR A 1 85 ? 4.653 13.040 -6.171 1.00 86.56 85 THR A C 1
ATOM 671 O O . THR A 1 85 ? 4.215 13.678 -7.124 1.00 86.56 85 THR A O 1
ATOM 674 N N . ILE A 1 86 ? 4.545 11.709 -6.081 1.00 88.94 86 ILE A N 1
ATOM 675 C CA . ILE A 1 86 ? 3.864 10.881 -7.081 1.00 88.94 86 ILE A CA 1
ATOM 676 C C . ILE A 1 86 ? 2.366 11.196 -7.054 1.00 88.94 86 ILE A C 1
ATOM 678 O O . ILE A 1 86 ? 1.705 11.110 -6.011 1.00 88.94 86 ILE A O 1
ATOM 682 N N . LYS A 1 87 ? 1.816 11.563 -8.211 1.00 89.88 87 LYS A N 1
ATOM 683 C CA . LYS A 1 87 ? 0.381 11.786 -8.381 1.00 89.88 87 LYS A CA 1
ATOM 684 C C . LYS A 1 87 ? -0.300 10.460 -8.675 1.00 89.88 87 LYS A C 1
ATOM 686 O O . LYS A 1 87 ? -0.083 9.880 -9.729 1.00 89.88 87 LYS A O 1
ATOM 691 N N . LEU A 1 88 ? -1.152 10.016 -7.754 1.00 90.38 88 LEU A N 1
ATOM 692 C CA . LEU A 1 88 ? -1.861 8.736 -7.864 1.00 90.38 88 LEU A CA 1
ATOM 693 C C . LEU A 1 88 ? -2.861 8.692 -9.029 1.00 90.38 88 LEU A C 1
ATOM 695 O O . LEU A 1 88 ? -3.198 7.613 -9.484 1.00 90.38 88 LEU A O 1
ATOM 699 N N . SER A 1 89 ? -3.326 9.850 -9.515 1.00 89.31 89 SER A N 1
ATOM 700 C CA . SER A 1 89 ? -4.194 9.943 -10.700 1.00 89.31 89 SER A CA 1
ATOM 701 C C . SER A 1 89 ? -3.511 9.520 -11.995 1.00 89.31 89 SER A C 1
ATOM 703 O O . SER A 1 89 ? -4.199 9.224 -12.965 1.00 89.31 89 SER A O 1
ATOM 705 N N . ASP A 1 90 ? -2.179 9.553 -12.003 1.00 89.12 90 ASP A N 1
ATOM 706 C CA . ASP A 1 90 ? -1.353 9.320 -13.184 1.00 89.12 90 ASP A CA 1
ATOM 707 C C . ASP A 1 90 ? -0.731 7.910 -13.146 1.00 89.12 90 ASP A C 1
ATOM 709 O O . ASP A 1 90 ? 0.098 7.594 -13.989 1.00 89.12 90 ASP A O 1
ATOM 713 N N . GLN A 1 91 ? -1.075 7.102 -12.133 1.00 90.56 91 GLN A N 1
ATOM 714 C CA . GLN A 1 91 ? -0.566 5.744 -11.925 1.00 90.56 91 GLN A CA 1
ATOM 715 C C . GLN A 1 91 ? -1.676 4.718 -12.149 1.00 90.56 91 GLN A C 1
ATOM 717 O O . GLN A 1 91 ? -2.855 5.015 -11.917 1.00 90.56 91 GLN A O 1
ATOM 722 N N . ASP A 1 92 ? -1.302 3.495 -12.512 1.00 91.06 92 ASP A N 1
ATOM 723 C CA . ASP A 1 92 ? -2.274 2.438 -12.763 1.00 91.06 92 ASP A CA 1
ATOM 724 C C . ASP A 1 92 ? -2.708 1.766 -11.460 1.00 91.06 92 ASP A C 1
ATOM 726 O O . ASP A 1 92 ? -1.909 1.395 -10.602 1.00 91.06 92 ASP A O 1
ATOM 730 N N . PHE A 1 93 ? -4.016 1.623 -11.274 1.00 92.19 93 PHE A N 1
ATOM 731 C CA . PHE A 1 93 ? -4.577 1.017 -10.073 1.00 92.19 93 PHE A CA 1
ATOM 732 C C . PHE A 1 93 ? -4.610 -0.511 -10.197 1.00 92.19 93 PHE A C 1
ATOM 734 O O . PHE A 1 93 ? -5.295 -1.055 -11.064 1.00 92.19 93 PHE A O 1
ATOM 741 N N . LEU A 1 94 ? -3.924 -1.205 -9.286 1.00 92.06 94 LEU A N 1
ATOM 742 C CA . LEU A 1 94 ? -3.816 -2.668 -9.283 1.00 92.06 94 LEU A CA 1
ATOM 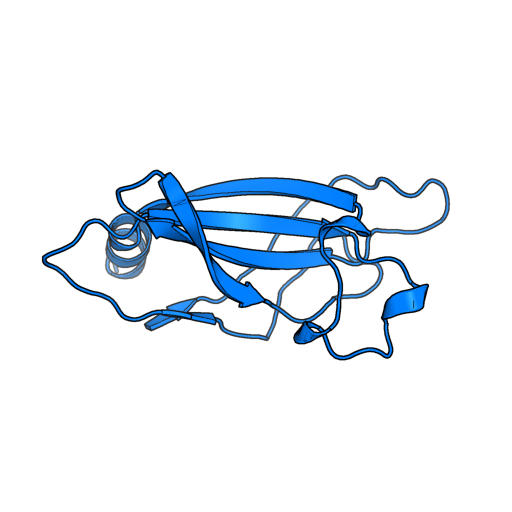743 C C . LEU A 1 94 ? -4.869 -3.345 -8.402 1.00 92.06 94 LEU A C 1
ATOM 745 O O . LEU A 1 94 ? -5.306 -4.457 -8.702 1.00 92.06 94 LEU A O 1
ATOM 749 N N . GLY A 1 95 ? -5.285 -2.707 -7.305 1.00 91.94 95 GLY A N 1
ATOM 750 C CA . GLY A 1 95 ? -6.309 -3.279 -6.433 1.00 91.94 95 GLY A CA 1
ATOM 751 C C . GLY A 1 95 ? -6.500 -2.583 -5.090 1.00 91.94 95 GLY A C 1
ATOM 752 O O . GLY A 1 95 ? -5.707 -1.740 -4.669 1.00 91.94 95 GLY A O 1
ATOM 753 N N . GLU A 1 96 ? -7.575 -2.979 -4.403 1.00 95.38 96 GLU A N 1
ATOM 754 C CA . GLU A 1 96 ? -7.952 -2.497 -3.073 1.00 95.38 96 GLU A CA 1
ATOM 755 C C . GLU A 1 96 ? -8.191 -3.661 -2.103 1.00 95.38 96 GLU A C 1
ATOM 757 O O . GLU A 1 96 ? -8.763 -4.691 -2.463 1.00 95.38 96 GLU A O 1
ATOM 762 N N . ALA A 1 97 ? -7.819 -3.453 -0.841 1.00 94.69 97 ALA A N 1
ATOM 763 C CA . ALA A 1 97 ? -8.296 -4.234 0.293 1.00 94.69 97 ALA A CA 1
ATOM 764 C C . ALA A 1 97 ? -8.753 -3.299 1.422 1.00 94.69 97 ALA A C 1
ATOM 766 O O . ALA A 1 97 ? -8.259 -2.182 1.559 1.00 94.69 97 ALA A O 1
ATOM 767 N N . SER A 1 98 ? -9.670 -3.750 2.277 1.00 95.12 98 SER A N 1
ATOM 768 C CA . SER A 1 98 ? -10.084 -2.989 3.460 1.00 95.12 98 SER A CA 1
ATOM 769 C C . SER A 1 98 ? -10.280 -3.894 4.670 1.00 95.12 98 SER A C 1
ATOM 771 O O . SER A 1 98 ? -10.598 -5.075 4.533 1.00 95.12 98 SER A O 1
ATOM 773 N N . CYS A 1 99 ? -10.040 -3.352 5.862 1.00 94.25 99 CYS A N 1
ATOM 774 C CA . CYS A 1 99 ? -10.271 -4.047 7.129 1.00 94.25 99 CYS A CA 1
ATOM 775 C C . CYS A 1 99 ? -10.386 -3.058 8.292 1.00 94.25 99 CYS A C 1
ATOM 777 O O . CYS A 1 99 ? -10.120 -1.859 8.145 1.00 94.25 99 CYS A O 1
ATOM 779 N N . VAL A 1 100 ? -10.761 -3.556 9.468 1.00 94.50 100 VAL A N 1
ATOM 780 C CA . VAL A 1 100 ? -10.736 -2.759 10.699 1.00 94.50 100 VAL A CA 1
ATOM 781 C C . VAL A 1 100 ? -9.422 -2.997 11.438 1.00 94.50 100 VAL A C 1
ATOM 783 O O . VAL A 1 100 ? -8.972 -4.128 11.597 1.00 94.50 100 VAL A O 1
ATOM 786 N N . LEU A 1 101 ? -8.814 -1.929 11.958 1.00 92.62 101 LEU A N 1
ATOM 787 C CA . LEU A 1 101 ? -7.526 -1.999 12.653 1.00 92.62 101 LEU A CA 1
ATOM 788 C C . LEU A 1 101 ? -7.513 -2.995 13.826 1.00 92.62 101 LEU A C 1
ATOM 790 O O . LEU A 1 101 ? -6.506 -3.659 14.067 1.00 92.62 101 LEU A O 1
ATOM 794 N N . SER A 1 102 ? -8.635 -3.125 14.535 1.00 90.88 102 SER A N 1
ATOM 795 C CA . SER A 1 102 ? -8.794 -4.087 15.629 1.00 90.88 102 SER A CA 1
ATOM 796 C C . SER A 1 102 ? -8.710 -5.544 15.162 1.00 90.88 102 SER A C 1
ATOM 798 O O . SER A 1 102 ? -8.216 -6.386 15.905 1.00 90.88 102 SER A O 1
ATOM 800 N N . GLU A 1 103 ? -9.128 -5.858 13.933 1.00 88.62 103 GLU A N 1
ATOM 801 C CA . GLU A 1 103 ? -9.044 -7.214 13.373 1.00 88.62 103 GLU A CA 1
ATOM 802 C C . GLU A 1 103 ? -7.592 -7.632 13.141 1.00 88.62 103 GLU A C 1
ATOM 804 O O . GLU A 1 103 ? -7.235 -8.781 13.406 1.00 88.62 103 GLU A O 1
ATOM 809 N N . ILE A 1 104 ? -6.747 -6.695 12.694 1.00 86.44 104 ILE A N 1
ATOM 810 C CA . ILE A 1 104 ? -5.304 -6.919 12.532 1.00 86.44 104 ILE A CA 1
ATOM 811 C C . ILE A 1 104 ? -4.678 -7.201 13.901 1.00 86.44 104 ILE A C 1
ATOM 813 O O . ILE A 1 104 ? -4.000 -8.209 14.081 1.00 86.44 104 ILE A O 1
ATOM 817 N N . ILE A 1 105 ? -4.948 -6.338 14.884 1.00 85.06 105 ILE A N 1
ATOM 818 C CA . ILE A 1 105 ? -4.363 -6.439 16.228 1.00 85.06 105 ILE A CA 1
ATOM 819 C C . ILE A 1 105 ? -4.760 -7.756 16.907 1.00 85.06 105 ILE A C 1
ATOM 821 O O . ILE A 1 105 ? -3.909 -8.443 17.470 1.00 85.06 105 ILE A O 1
ATOM 825 N N . ASN A 1 106 ? -6.033 -8.144 16.822 1.00 79.31 106 ASN A N 1
ATOM 826 C CA . ASN A 1 106 ? -6.529 -9.361 17.465 1.00 79.31 106 ASN A CA 1
ATOM 827 C C . ASN A 1 106 ? -5.918 -10.636 16.868 1.00 79.31 106 ASN A C 1
ATOM 829 O O . ASN A 1 106 ? -5.651 -11.584 17.606 1.00 79.31 106 ASN A O 1
ATOM 833 N N . LYS A 1 107 ? -5.658 -10.649 15.555 1.00 79.50 107 LYS A N 1
ATOM 834 C CA . LYS A 1 107 ? -4.976 -11.765 14.886 1.00 79.50 107 LYS A CA 1
ATOM 835 C C . LYS A 1 107 ? -3.480 -11.815 15.197 1.00 79.50 107 LYS A C 1
ATOM 837 O O . LYS A 1 107 ? -2.930 -12.902 15.290 1.00 79.50 107 LYS A O 1
ATOM 842 N N . CYS A 1 108 ? -2.824 -10.669 15.382 1.00 66.06 108 CYS A N 1
ATOM 843 C CA . CYS A 1 108 ? -1.410 -10.633 15.770 1.00 66.06 108 CYS A CA 1
ATOM 844 C C . CYS A 1 108 ? -1.174 -10.998 17.245 1.00 66.06 108 CYS A C 1
ATOM 846 O O . CYS A 1 108 ? -0.094 -11.466 17.580 1.00 66.06 108 CYS A O 1
ATOM 848 N N . ASN A 1 109 ? -2.160 -10.789 18.124 1.00 59.09 109 ASN A N 1
ATOM 849 C CA . ASN A 1 109 ? -2.028 -11.052 19.562 1.00 59.09 109 ASN A CA 1
ATOM 850 C C . ASN A 1 109 ? -2.383 -12.488 19.981 1.00 59.09 109 ASN A C 1
ATOM 852 O O . ASN A 1 109 ? -2.235 -12.826 21.153 1.00 59.09 109 ASN A O 1
ATOM 856 N N . THR A 1 110 ? -2.880 -13.326 19.069 1.00 49.12 110 THR A N 1
ATOM 857 C CA . THR A 1 110 ? -3.137 -14.743 19.355 1.00 49.12 110 THR A CA 1
ATOM 858 C C . THR A 1 110 ? -1.851 -15.541 19.128 1.00 49.12 110 THR A C 1
ATOM 860 O O . THR A 1 110 ? -1.588 -16.018 18.027 1.00 49.12 110 THR A O 1
ATOM 863 N N . HIS A 1 111 ? -1.038 -15.636 20.183 1.00 41.41 111 HIS A N 1
ATOM 864 C CA . HIS A 1 111 ? 0.100 -16.549 20.310 1.00 41.41 111 HIS A CA 1
ATOM 865 C C . HIS A 1 111 ? -0.207 -17.635 21.338 1.00 41.41 111 HIS A C 1
ATOM 867 O O . HIS A 1 111 ? -0.812 -17.296 22.381 1.00 41.41 111 HIS A O 1
#

Nearest PDB structures (foldseek):
  6kxu-assembly1_A  TM=9.374E-01  e=7.440E-12  Arabidopsis thaliana
  6kxk-assembly7_G  TM=9.707E-01  e=4.269E-11  Arabidopsis thaliana
  6kxu-assembly6_F  TM=9.379E-01  e=2.473E-11  Arabidopsis thaliana
  6kxk-assembly8_H  TM=9.557E-01  e=5.608E-11  Arabidopsis thaliana
  6kxu-assembly5_E  TM=9.514E-01  e=6.256E-11  Arabidopsis thaliana

Mean predicted aligned error: 5.32 Å

Foldseek 3Di:
DWDWDKAAQFDQPDPPARFFKKKWKWWQDPVRDTDTQDIFQTHGRDRIDGTPDIGDDDDDPVDFTKMKMWMWGADPVCNPPDPVPDDRVVTHTRDMDMDTPVVVVVVVPPD